Protein AF-A0AAW9BDY7-F1 (afdb_monomer_lite)

pLDDT: mean 88.54, std 12.8, range [44.19, 98.31]

Secondary structure (DSSP, 8-state):
-TTHHHHHHHHTTSTTEEEEEEEEEEEEEEEETTEEEEEEEEEE-HHHHHHH-SGGGGB-HHHHHT--TTS-EEEEEHHHHHHHT--TT-EEEEEE----SSSS-PPPEEEEEEEEEEE--SSGGGGTEEEEEHHHHHHHTT-TT--SEEEEEES-SSSHHHHHHHHHHHSSS-------

Radius of gyration: 16.83 Å; chains: 1; bounding box: 42×38×45 Å

Structure (mmCIF, N/CA/C/O backbone):
data_AF-A0AAW9BDY7-F1
#
_entry.id   AF-A0AAW9BDY7-F1
#
loop_
_atom_site.group_PDB
_atom_site.id
_atom_site.type_symbol
_atom_site.label_atom_id
_atom_site.label_alt_id
_atom_site.label_comp_id
_atom_site.label_asym_id
_atom_site.label_entity_id
_atom_site.label_seq_id
_atom_site.pdbx_PDB_ins_code
_atom_site.Cartn_x
_atom_site.Cartn_y
_atom_site.Cartn_z
_atom_site.occupancy
_atom_site.B_iso_or_equiv
_atom_site.auth_seq_id
_atom_site.auth_comp_id
_atom_site.auth_asym_id
_atom_site.auth_atom_id
_atom_site.pdbx_PDB_model_num
ATOM 1 N N . LEU A 1 1 ? -6.029 4.811 -14.530 1.00 81.88 1 LEU A N 1
ATOM 2 C CA . LEU A 1 1 ? -5.593 4.027 -15.706 1.00 81.88 1 LEU A CA 1
ATOM 3 C C . LEU A 1 1 ? -6.510 2.818 -15.859 1.00 81.88 1 LEU A C 1
ATOM 5 O O . LEU A 1 1 ? -6.362 1.886 -15.087 1.00 81.88 1 LEU A O 1
ATOM 9 N N . GLN A 1 2 ? -7.484 2.855 -16.778 1.00 84.62 2 GLN A N 1
ATOM 10 C CA . GLN A 1 2 ? -8.464 1.764 -16.950 1.00 84.62 2 GLN A CA 1
ATOM 11 C C . GLN A 1 2 ? -7.860 0.524 -17.636 1.00 84.62 2 GLN A C 1
ATOM 13 O O . GLN A 1 2 ? -8.045 -0.584 -17.165 1.00 84.62 2 GLN A O 1
ATOM 18 N N . ASN A 1 3 ? -7.067 0.698 -18.702 1.00 86.44 3 ASN A N 1
ATOM 19 C CA . ASN A 1 3 ? -6.424 -0.412 -19.423 1.00 86.44 3 ASN A CA 1
ATOM 20 C C . ASN A 1 3 ? -4.941 -0.555 -19.038 1.00 86.44 3 ASN A C 1
ATOM 22 O O . ASN A 1 3 ? -4.043 -0.432 -19.874 1.00 86.44 3 ASN A O 1
ATOM 26 N N . TYR A 1 4 ? -4.682 -0.729 -17.742 1.00 89.62 4 TYR A N 1
ATOM 27 C CA . TYR A 1 4 ? -3.319 -0.731 -17.210 1.00 89.62 4 TYR A CA 1
ATOM 28 C C . TYR A 1 4 ? -2.495 -1.927 -17.692 1.00 89.62 4 TYR A C 1
ATOM 30 O O . TYR A 1 4 ? -1.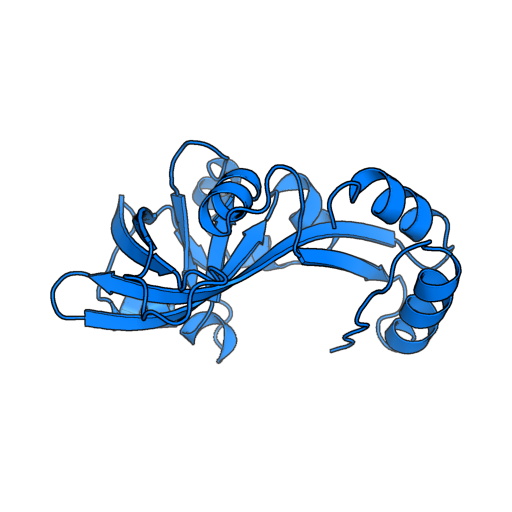290 -1.782 -17.843 1.00 89.62 4 TYR A O 1
ATOM 38 N N . THR A 1 5 ? -3.118 -3.068 -18.002 1.00 90.31 5 THR A N 1
ATOM 39 C CA . THR A 1 5 ? -2.424 -4.254 -18.528 1.00 90.31 5 THR A CA 1
ATOM 40 C C . THR A 1 5 ? -1.730 -3.953 -19.852 1.00 90.31 5 THR A C 1
ATOM 42 O O . THR A 1 5 ? -0.571 -4.314 -20.036 1.00 90.31 5 THR A O 1
ATOM 45 N N . LYS A 1 6 ? -2.395 -3.225 -20.763 1.00 90.25 6 LYS A N 1
ATOM 46 C CA . LYS A 1 6 ? -1.771 -2.792 -22.020 1.00 90.25 6 LYS A CA 1
ATOM 47 C C . LYS A 1 6 ? -0.576 -1.876 -21.754 1.00 90.25 6 LYS A C 1
ATOM 49 O O . LYS A 1 6 ? 0.491 -2.105 -22.308 1.00 90.25 6 LYS A O 1
ATOM 54 N N . THR A 1 7 ? -0.749 -0.869 -20.899 1.00 88.94 7 THR A N 1
ATOM 55 C CA . THR A 1 7 ? 0.318 0.078 -20.539 1.00 88.94 7 THR A CA 1
ATOM 56 C C . THR A 1 7 ? 1.504 -0.625 -19.876 1.00 88.94 7 THR A C 1
ATOM 58 O O . THR A 1 7 ? 2.649 -0.332 -20.196 1.00 88.94 7 THR A O 1
ATOM 61 N N . MET A 1 8 ? 1.235 -1.584 -18.993 1.00 91.12 8 MET A N 1
ATOM 62 C CA . MET A 1 8 ? 2.245 -2.391 -18.317 1.00 91.12 8 MET A CA 1
ATOM 63 C C . MET A 1 8 ? 3.043 -3.228 -19.320 1.00 91.12 8 MET A C 1
ATOM 65 O O . MET A 1 8 ? 4.268 -3.198 -19.297 1.00 91.12 8 MET A O 1
ATOM 69 N N . ASN A 1 9 ? 2.362 -3.892 -20.257 1.00 91.69 9 ASN A N 1
ATOM 70 C CA . ASN A 1 9 ? 3.019 -4.665 -21.311 1.00 91.69 9 ASN A CA 1
ATOM 71 C C . ASN A 1 9 ? 3.867 -3.789 -22.240 1.00 91.69 9 ASN A C 1
ATOM 73 O O . ASN A 1 9 ? 4.920 -4.230 -22.672 1.00 91.69 9 ASN A O 1
ATOM 77 N N . GLN A 1 10 ? 3.440 -2.556 -22.532 1.00 89.88 10 GLN A N 1
ATOM 78 C CA . GLN A 1 10 ? 4.249 -1.597 -23.293 1.00 89.88 10 GLN A CA 1
ATOM 79 C C . GLN A 1 10 ? 5.492 -1.157 -22.512 1.00 89.88 10 GLN A C 1
ATOM 81 O O . GLN A 1 10 ? 6.572 -1.085 -23.084 1.00 89.88 10 GLN A O 1
ATOM 86 N N . ALA A 1 11 ? 5.361 -0.899 -21.208 1.00 88.69 11 ALA A N 1
ATOM 87 C CA . ALA A 1 11 ? 6.498 -0.540 -20.365 1.00 88.69 11 ALA A CA 1
ATOM 88 C C . ALA A 1 11 ? 7.546 -1.663 -20.297 1.00 88.69 11 ALA A C 1
ATOM 90 O O . ALA A 1 11 ? 8.737 -1.386 -20.362 1.00 88.69 11 ALA A O 1
ATOM 91 N N . LEU A 1 12 ? 7.104 -2.923 -20.250 1.00 92.19 12 LEU A N 1
ATOM 92 C CA . LEU A 1 12 ? 7.971 -4.107 -20.262 1.00 92.19 12 LEU A CA 1
ATOM 93 C C . LEU A 1 12 ? 8.704 -4.340 -21.599 1.00 92.19 12 LEU A C 1
ATOM 95 O O . LEU A 1 12 ? 9.554 -5.219 -21.667 1.00 92.19 12 LEU A O 1
ATOM 99 N N . GLN A 1 13 ? 8.388 -3.596 -22.668 1.00 91.94 13 GLN A N 1
ATOM 100 C CA . GLN A 1 13 ? 9.146 -3.664 -23.928 1.00 91.94 13 GLN A CA 1
ATOM 101 C C . GLN A 1 13 ? 10.448 -2.860 -23.881 1.00 91.94 13 GLN A C 1
ATOM 103 O O . GLN A 1 13 ? 11.282 -3.002 -24.772 1.00 91.94 13 GLN A O 1
ATOM 108 N N . HIS A 1 14 ? 10.608 -1.999 -22.879 1.00 91.38 14 HIS A N 1
ATOM 109 C CA . HIS A 1 14 ? 11.820 -1.224 -22.687 1.00 91.38 14 HIS A CA 1
ATOM 110 C C . HIS A 1 14 ? 12.920 -2.108 -22.089 1.00 91.38 14 HIS A C 1
ATOM 112 O O . HIS A 1 14 ? 12.695 -2.750 -21.067 1.00 91.38 14 HIS A O 1
ATOM 118 N N . GLU A 1 15 ? 14.113 -2.116 -22.689 1.00 92.56 15 GLU A N 1
ATOM 119 C CA . GLU A 1 15 ? 15.188 -3.061 -22.335 1.00 92.56 15 GLU A CA 1
ATOM 120 C C . GLU A 1 15 ? 15.631 -2.967 -20.867 1.00 92.56 15 GLU A C 1
ATOM 122 O O . GLU A 1 15 ? 15.871 -3.983 -20.222 1.00 92.56 15 GLU A O 1
ATOM 127 N N . HIS A 1 16 ? 15.634 -1.752 -20.320 1.00 92.06 16 HIS A N 1
ATOM 128 C CA . HIS A 1 16 ? 15.998 -1.477 -18.929 1.00 92.06 16 HIS A CA 1
ATOM 129 C C . HIS A 1 16 ? 14.863 -1.678 -17.907 1.00 92.06 16 HIS A C 1
ATOM 131 O O . HIS A 1 16 ? 15.038 -1.395 -16.722 1.00 92.06 16 HIS A O 1
ATOM 137 N N . VAL A 1 17 ? 13.673 -2.133 -18.322 1.00 92.44 17 VAL A N 1
ATOM 138 C CA . VAL A 1 17 ? 12.558 -2.423 -17.404 1.00 92.44 17 VAL A CA 1
ATOM 139 C C . VAL A 1 17 ? 12.519 -3.919 -17.102 1.00 92.44 17 VAL A C 1
ATOM 141 O O . VAL A 1 17 ? 12.139 -4.736 -17.933 1.00 92.44 17 VAL A O 1
ATOM 144 N N . VAL A 1 18 ? 12.856 -4.272 -15.864 1.00 93.69 18 VAL A N 1
ATOM 145 C CA . VAL A 1 18 ? 12.936 -5.659 -15.381 1.00 93.69 18 VAL A CA 1
ATOM 146 C C . VAL A 1 18 ? 11.568 -6.192 -14.958 1.00 93.69 18 VAL A C 1
ATOM 148 O O . VAL A 1 18 ? 11.267 -7.370 -15.146 1.00 93.69 18 VAL A O 1
ATOM 151 N N . ALA A 1 19 ? 10.735 -5.344 -14.352 1.00 93.75 19 ALA A N 1
ATOM 152 C CA . ALA A 1 19 ? 9.399 -5.725 -13.907 1.00 93.75 19 ALA A CA 1
ATOM 153 C C . ALA A 1 19 ? 8.461 -4.520 -13.821 1.00 93.75 19 ALA A C 1
ATOM 155 O O . ALA A 1 19 ? 8.895 -3.371 -13.705 1.00 93.75 19 ALA A O 1
ATOM 156 N N . ALA A 1 20 ? 7.159 -4.795 -13.822 1.00 94.56 20 ALA A N 1
ATOM 157 C CA . ALA A 1 20 ? 6.122 -3.790 -13.670 1.00 94.56 20 ALA A CA 1
ATOM 158 C C . ALA A 1 20 ? 4.964 -4.323 -12.816 1.00 94.56 20 ALA A C 1
ATOM 160 O O . ALA A 1 20 ? 4.607 -5.496 -12.917 1.00 94.56 20 ALA A O 1
ATOM 161 N N . ALA A 1 21 ? 4.370 -3.459 -11.992 1.00 95.25 21 ALA A N 1
ATOM 162 C CA . ALA A 1 21 ? 3.264 -3.820 -11.109 1.00 95.25 21 ALA A CA 1
ATOM 163 C C . ALA A 1 21 ? 2.201 -2.716 -11.043 1.00 95.25 21 ALA A C 1
ATOM 165 O O . ALA A 1 21 ? 2.540 -1.546 -10.839 1.00 95.25 21 ALA A O 1
ATOM 166 N N . PRO A 1 22 ? 0.909 -3.046 -11.176 1.00 96.12 22 PRO A N 1
ATOM 167 C CA . PRO A 1 22 ? -0.159 -2.077 -10.990 1.00 96.12 22 PRO A CA 1
ATOM 168 C C . PRO A 1 22 ? -0.351 -1.731 -9.510 1.00 96.12 22 PRO A C 1
ATOM 170 O O . PRO A 1 22 ? -0.272 -2.601 -8.645 1.00 96.12 22 PRO A O 1
ATOM 173 N N . TYR A 1 23 ? -0.688 -0.474 -9.217 1.00 96.31 23 TYR A N 1
ATOM 174 C CA . TYR A 1 23 ? -1.078 -0.078 -7.866 1.00 96.31 23 TYR A CA 1
ATOM 175 C C . TYR A 1 23 ? -2.197 0.965 -7.847 1.00 96.31 23 TYR A C 1
ATOM 177 O O . TYR A 1 23 ? -2.327 1.832 -8.723 1.00 96.31 23 TYR A O 1
ATOM 185 N N . VAL A 1 24 ? -2.984 0.924 -6.775 1.00 96.56 24 VAL A N 1
ATOM 186 C CA . VAL A 1 24 ? -3.920 1.990 -6.399 1.00 96.56 24 VAL A CA 1
ATOM 187 C C . VAL A 1 24 ? -3.345 2.740 -5.205 1.00 96.56 24 VAL A C 1
ATOM 189 O O . VAL A 1 24 ? -2.947 2.121 -4.235 1.00 96.56 24 VAL A O 1
ATOM 192 N N . ARG A 1 25 ? -3.298 4.069 -5.242 1.00 94.94 25 ARG A N 1
ATOM 193 C CA . ARG A 1 25 ? -2.804 4.908 -4.149 1.00 94.94 25 ARG A CA 1
ATOM 194 C C . ARG A 1 25 ? -3.799 6.013 -3.851 1.00 94.94 25 ARG A C 1
ATOM 196 O O . ARG A 1 25 ? -4.184 6.759 -4.750 1.00 94.94 25 ARG A O 1
ATOM 203 N N . PHE A 1 26 ? -4.167 6.152 -2.587 1.00 94.25 26 PHE A N 1
ATOM 204 C CA . PHE A 1 26 ? -4.980 7.263 -2.100 1.00 94.25 26 PHE A CA 1
ATOM 205 C C . PHE A 1 26 ? -4.675 7.543 -0.631 1.00 94.25 26 PHE A C 1
ATOM 207 O O . PHE A 1 26 ? -4.167 6.687 0.089 1.00 94.25 26 PHE A O 1
ATOM 214 N N . THR A 1 27 ? -4.994 8.748 -0.174 1.00 94.50 27 THR A N 1
ATOM 215 C CA . THR A 1 27 ? -4.879 9.120 1.238 1.00 94.50 27 THR A CA 1
ATOM 216 C C . THR A 1 27 ? -6.201 8.893 1.963 1.00 94.50 27 THR A C 1
ATOM 218 O O . THR A 1 27 ? -7.284 8.995 1.380 1.00 94.50 27 THR A O 1
ATOM 221 N N . GLY A 1 28 ? -6.121 8.570 3.249 1.00 94.50 28 GLY A N 1
ATOM 222 C CA . GLY A 1 28 ? -7.283 8.359 4.102 1.00 94.50 28 GLY A CA 1
ATOM 223 C C . GLY A 1 28 ? -6.936 8.456 5.580 1.00 94.50 28 GLY A C 1
ATOM 224 O O . GLY A 1 28 ? -5.820 8.807 5.962 1.00 94.50 28 GLY A O 1
ATOM 225 N N . LEU A 1 29 ? -7.916 8.145 6.422 1.00 96.25 29 LEU A N 1
ATOM 226 C CA . LEU A 1 29 ? -7.733 8.035 7.867 1.00 96.25 29 LEU A CA 1
ATOM 227 C C . LEU A 1 29 ? -8.021 6.595 8.291 1.00 96.25 29 LEU A C 1
ATOM 229 O O . LEU A 1 29 ? -9.020 6.025 7.865 1.00 96.25 29 LEU A O 1
ATOM 233 N N . ALA A 1 30 ? -7.180 6.009 9.133 1.00 97.50 30 ALA A N 1
ATOM 234 C CA . ALA A 1 30 ? -7.474 4.761 9.824 1.00 97.50 30 ALA A CA 1
ATOM 235 C C . ALA A 1 30 ? -7.940 5.057 11.250 1.00 97.50 30 ALA A C 1
ATOM 237 O O . ALA A 1 30 ? -7.356 5.885 11.947 1.00 97.50 30 ALA A O 1
ATOM 238 N N . GLU A 1 31 ? -8.992 4.368 11.676 1.00 96.50 31 GLU A N 1
ATOM 239 C CA . GLU A 1 31 ? -9.686 4.608 12.936 1.00 96.50 31 GLU A CA 1
ATOM 240 C C . GLU A 1 31 ? -9.878 3.301 13.719 1.00 96.50 31 GLU A C 1
ATOM 242 O O . GLU A 1 31 ? -10.291 2.273 13.168 1.00 96.50 31 GLU A O 1
ATOM 247 N N . LYS A 1 32 ? -9.634 3.360 15.033 1.00 96.81 32 LYS A N 1
ATOM 248 C CA . LYS A 1 32 ? -9.989 2.321 16.010 1.00 96.81 32 LYS A CA 1
ATOM 249 C C . LYS A 1 32 ? -10.477 2.988 17.296 1.00 96.81 32 LYS A C 1
ATOM 251 O O . LYS A 1 32 ? -9.685 3.526 18.069 1.00 96.81 32 LYS A O 1
ATOM 256 N N . GLY A 1 33 ? -11.784 2.930 17.554 1.00 93.19 33 GLY A N 1
ATOM 257 C CA . GLY A 1 33 ? -12.375 3.604 18.714 1.00 93.19 33 GLY A CA 1
ATOM 258 C C . GLY A 1 33 ? -12.163 5.117 18.625 1.00 93.19 33 GLY A C 1
ATOM 259 O O . GLY A 1 33 ? -12.563 5.728 17.646 1.00 93.19 33 GLY A O 1
ATOM 260 N N . SER A 1 34 ? -11.510 5.717 19.622 1.00 92.06 34 SER A N 1
ATOM 261 C CA . SER A 1 34 ? -11.178 7.152 19.630 1.00 92.06 34 SER A CA 1
ATOM 262 C C . SER A 1 34 ? -9.847 7.501 18.954 1.00 92.06 34 SER A C 1
ATOM 264 O O . SER A 1 34 ? -9.495 8.677 18.870 1.00 92.06 34 SER A O 1
ATOM 266 N N . LYS A 1 35 ? -9.076 6.504 18.500 1.00 95.25 35 LYS A N 1
ATOM 267 C CA . LYS A 1 35 ? -7.778 6.712 17.848 1.00 95.25 35 LYS A CA 1
ATOM 268 C C . LYS A 1 35 ? -7.955 6.851 16.348 1.00 95.25 35 LYS A C 1
ATOM 270 O O . LYS A 1 35 ? -8.637 6.033 15.731 1.00 95.25 35 LYS A O 1
ATOM 275 N N . LEU A 1 36 ? -7.289 7.850 15.780 1.00 94.94 36 LEU A N 1
ATOM 276 C CA . LEU A 1 36 ? -7.346 8.176 14.365 1.00 94.94 36 LEU A CA 1
ATOM 277 C C . LEU A 1 36 ? -5.947 8.537 13.860 1.00 94.94 36 LEU A C 1
ATOM 279 O O . LEU A 1 36 ? -5.239 9.304 14.507 1.00 94.94 36 LEU A O 1
ATOM 283 N N . LYS A 1 37 ? -5.564 7.995 12.703 1.00 95.88 37 LYS A N 1
ATOM 284 C CA . LYS A 1 37 ? -4.266 8.235 12.068 1.00 95.88 37 LYS A CA 1
ATOM 285 C C . LYS A 1 37 ? -4.439 8.494 10.577 1.00 95.88 37 LYS A C 1
ATOM 287 O O . LYS A 1 37 ? -5.099 7.717 9.895 1.00 95.88 37 LYS A O 1
ATOM 292 N N . ALA A 1 38 ? -3.832 9.562 10.067 1.00 95.75 38 ALA A N 1
ATOM 293 C CA . ALA A 1 38 ? -3.722 9.775 8.628 1.00 95.75 38 ALA A CA 1
ATOM 294 C C . ALA A 1 38 ? -2.741 8.775 8.013 1.00 95.75 38 ALA A C 1
ATOM 296 O O . ALA A 1 38 ? -1.647 8.575 8.544 1.00 95.75 38 ALA A O 1
ATOM 297 N N . ILE A 1 39 ? -3.151 8.162 6.906 1.00 96.38 39 ILE A N 1
ATOM 298 C CA . ILE A 1 39 ? -2.390 7.131 6.207 1.00 96.38 39 ILE A CA 1
ATOM 299 C C . ILE A 1 39 ? -2.479 7.304 4.689 1.00 96.38 39 ILE A C 1
ATOM 301 O O . ILE A 1 39 ? -3.481 7.773 4.143 1.00 96.38 39 ILE A O 1
ATOM 305 N N . GLU A 1 40 ? -1.429 6.878 4.003 1.00 95.62 40 GLU A N 1
ATOM 306 C CA . GLU A 1 40 ? -1.450 6.532 2.592 1.00 95.62 40 GLU A CA 1
ATOM 307 C C . GLU A 1 40 ? -1.821 5.053 2.463 1.00 95.62 40 GLU A C 1
ATOM 309 O O . GLU A 1 40 ? -1.181 4.175 3.043 1.00 95.62 40 GLU A O 1
ATOM 314 N N . VAL A 1 41 ? -2.877 4.776 1.705 1.00 96.81 41 VAL A N 1
ATOM 315 C CA . VAL A 1 41 ? -3.287 3.419 1.359 1.00 96.81 41 VAL A CA 1
ATOM 316 C C . VAL A 1 41 ? -2.731 3.087 -0.016 1.00 96.81 41 VAL A C 1
ATOM 318 O O . VAL A 1 41 ? -2.989 3.809 -0.984 1.00 96.81 41 VAL A O 1
ATOM 321 N N . ARG A 1 42 ? -2.012 1.969 -0.106 1.00 96.50 42 ARG A N 1
ATOM 322 C CA . ARG A 1 42 ? -1.525 1.392 -1.357 1.00 96.50 42 ARG A CA 1
ATOM 323 C C . ARG A 1 42 ? -2.184 0.029 -1.588 1.00 96.50 42 ARG A C 1
ATOM 325 O O . ARG A 1 42 ? -1.967 -0.923 -0.848 1.00 96.50 42 ARG A O 1
ATOM 332 N N . GLY A 1 43 ? -3.022 -0.041 -2.611 1.00 97.19 43 GLY A N 1
ATOM 333 C CA . GLY A 1 43 ? -3.591 -1.262 -3.160 1.00 97.19 43 GLY A CA 1
ATOM 334 C C . GLY A 1 43 ? -2.578 -1.985 -4.030 1.00 97.19 43 GLY A C 1
ATOM 335 O O . GLY A 1 43 ? -2.122 -1.391 -5.009 1.00 97.19 43 GLY A O 1
ATOM 336 N N . VAL A 1 44 ? -2.258 -3.231 -3.689 1.00 96.94 44 VAL A N 1
ATOM 337 C CA . VAL A 1 44 ? -1.236 -4.035 -4.376 1.00 96.94 44 VAL A CA 1
ATOM 338 C C . VAL A 1 44 ? -1.743 -5.434 -4.695 1.00 96.94 44 VAL A C 1
ATOM 340 O O . VAL A 1 44 ? -2.579 -5.989 -3.979 1.00 96.94 44 VAL A O 1
ATOM 343 N N . ASP A 1 45 ? -1.239 -5.998 -5.786 1.00 95.31 45 ASP A N 1
ATOM 344 C CA . ASP A 1 45 ? -1.332 -7.429 -6.049 1.00 95.31 45 ASP A CA 1
ATOM 345 C C . ASP A 1 45 ? -0.034 -8.081 -5.543 1.00 95.31 45 ASP A C 1
ATOM 347 O O . ASP A 1 45 ? 1.038 -7.665 -5.992 1.00 95.31 45 ASP A O 1
ATOM 351 N N . PRO A 1 46 ? -0.089 -9.052 -4.611 1.00 94.06 46 PRO A N 1
ATOM 352 C CA . PRO A 1 46 ? 1.113 -9.631 -4.017 1.00 94.06 46 PRO A CA 1
ATOM 353 C C . PRO A 1 46 ? 2.095 -10.212 -5.035 1.00 94.06 46 PRO A C 1
ATOM 355 O O . PRO A 1 46 ? 3.303 -10.071 -4.856 1.00 94.06 46 PRO A O 1
ATOM 358 N N . ALA A 1 47 ? 1.588 -10.844 -6.098 1.00 92.44 47 ALA A N 1
ATOM 359 C CA . ALA A 1 47 ? 2.418 -11.515 -7.089 1.00 92.44 47 ALA A CA 1
ATOM 360 C C . ALA A 1 47 ? 3.176 -10.502 -7.955 1.00 92.44 47 ALA A C 1
ATOM 362 O O . ALA A 1 47 ? 4.361 -10.679 -8.230 1.00 92.44 47 ALA A O 1
ATOM 363 N N . TYR A 1 48 ? 2.515 -9.408 -8.345 1.00 94.06 48 TYR A N 1
ATOM 364 C CA . TYR A 1 48 ? 3.176 -8.334 -9.087 1.00 94.06 48 TYR A CA 1
ATOM 365 C C . TYR A 1 48 ? 4.084 -7.479 -8.194 1.00 94.06 48 TYR A C 1
ATOM 367 O O . TYR A 1 48 ? 5.176 -7.100 -8.615 1.00 94.06 48 TYR A O 1
ATOM 375 N N . GLU A 1 49 ? 3.666 -7.167 -6.964 1.00 94.00 49 GLU A N 1
ATOM 376 C CA . GLU A 1 49 ? 4.423 -6.275 -6.076 1.00 94.00 49 GLU A CA 1
ATOM 377 C C . GLU A 1 49 ? 5.773 -6.887 -5.670 1.00 94.00 49 GLU A C 1
ATOM 379 O O . GLU A 1 49 ? 6.771 -6.171 -5.658 1.00 94.00 49 GLU A O 1
ATOM 384 N N . GLN A 1 50 ? 5.847 -8.208 -5.459 1.00 93.31 50 GLN A N 1
ATOM 385 C CA . GLN A 1 50 ? 7.114 -8.915 -5.206 1.00 93.31 50 GLN A CA 1
ATOM 386 C C . GLN A 1 50 ? 8.138 -8.759 -6.339 1.00 93.31 50 GLN A C 1
ATOM 388 O O . GLN A 1 50 ? 9.345 -8.780 -6.099 1.00 93.31 50 GLN A O 1
ATOM 393 N N . ALA A 1 51 ? 7.683 -8.589 -7.582 1.00 92.81 51 ALA A N 1
ATOM 394 C CA . ALA A 1 51 ? 8.585 -8.411 -8.714 1.00 92.81 51 ALA A CA 1
ATOM 395 C C . ALA A 1 51 ? 9.234 -7.017 -8.726 1.00 92.81 51 ALA A C 1
ATOM 397 O O . ALA A 1 51 ? 10.343 -6.860 -9.243 1.00 92.81 51 ALA A O 1
ATOM 398 N N . VAL A 1 52 ? 8.569 -6.008 -8.146 1.00 91.31 52 VAL A N 1
ATOM 399 C CA . VAL A 1 52 ? 9.017 -4.606 -8.183 1.00 91.31 52 VAL A CA 1
ATOM 400 C C . VAL A 1 52 ? 9.523 -4.063 -6.848 1.00 91.31 52 VAL A C 1
ATOM 402 O O . VAL A 1 52 ? 10.168 -3.016 -6.836 1.00 91.31 52 VAL A O 1
ATOM 405 N N . SER A 1 53 ? 9.252 -4.741 -5.732 1.00 88.56 53 SER A N 1
ATOM 406 C CA . SER A 1 53 ? 9.564 -4.257 -4.388 1.00 88.56 53 SER A CA 1
ATOM 407 C C . SER A 1 53 ? 9.969 -5.381 -3.440 1.00 88.56 53 SER A C 1
ATOM 409 O O . SER A 1 53 ? 9.375 -6.453 -3.438 1.00 88.56 53 SER A O 1
ATOM 411 N N . SER A 1 54 ? 10.915 -5.080 -2.549 1.00 88.94 54 SER A N 1
ATOM 412 C CA . SER A 1 54 ? 11.290 -5.937 -1.416 1.00 88.94 54 SER A CA 1
ATOM 413 C C . SER A 1 54 ? 10.394 -5.742 -0.185 1.00 88.94 54 SER A C 1
ATOM 415 O O . SER A 1 54 ? 10.733 -6.209 0.896 1.00 88.94 54 SER A O 1
ATOM 417 N N . MET A 1 55 ? 9.259 -5.033 -0.284 1.00 87.31 55 MET A N 1
ATOM 418 C CA . MET A 1 55 ? 8.417 -4.766 0.895 1.00 87.31 55 MET A CA 1
ATOM 419 C C . MET A 1 55 ? 7.896 -6.042 1.569 1.00 87.31 55 MET A C 1
ATOM 421 O O . MET A 1 55 ? 7.711 -6.050 2.784 1.00 87.31 55 MET A O 1
ATOM 425 N N . SER A 1 56 ? 7.678 -7.110 0.794 1.00 91.19 56 SER A N 1
ATOM 426 C CA . SER A 1 56 ? 7.222 -8.406 1.304 1.00 91.19 56 SER A CA 1
ATOM 427 C C . SER A 1 56 ? 8.196 -9.015 2.305 1.00 91.19 56 SER A C 1
ATOM 429 O O . SER A 1 56 ? 7.762 -9.721 3.208 1.00 91.19 56 SER A O 1
ATOM 431 N N . ASP A 1 57 ? 9.487 -8.696 2.193 1.00 93.00 57 ASP A N 1
ATOM 432 C CA . ASP A 1 57 ? 10.545 -9.234 3.056 1.00 93.00 57 ASP A CA 1
ATOM 433 C C . ASP A 1 57 ? 10.458 -8.665 4.485 1.00 93.00 57 ASP A C 1
ATOM 435 O O . ASP A 1 57 ? 11.034 -9.207 5.426 1.00 93.00 57 ASP A O 1
ATOM 439 N N . PHE A 1 58 ? 9.704 -7.575 4.656 1.00 93.88 58 PHE A N 1
ATOM 440 C CA . PHE A 1 58 ? 9.478 -6.878 5.923 1.00 93.88 58 PHE A CA 1
ATOM 441 C C . PHE A 1 58 ? 8.071 -7.113 6.492 1.00 93.88 58 PHE A C 1
ATOM 443 O O . PHE A 1 58 ? 7.633 -6.402 7.408 1.00 93.88 58 PHE A O 1
ATOM 450 N N . ILE A 1 59 ? 7.350 -8.079 5.924 1.00 95.56 59 ILE A N 1
ATOM 451 C CA . ILE A 1 59 ? 6.022 -8.527 6.334 1.00 95.56 59 ILE A CA 1
ATOM 452 C C . ILE A 1 59 ? 6.146 -9.991 6.755 1.00 95.56 59 ILE A C 1
ATOM 454 O O . ILE A 1 59 ? 6.960 -10.739 6.221 1.00 95.56 59 ILE A O 1
ATOM 458 N N . ASP A 1 60 ? 5.335 -10.409 7.724 1.00 96.25 60 ASP A N 1
ATOM 459 C CA . ASP A 1 60 ? 5.235 -11.823 8.072 1.00 96.25 60 ASP A CA 1
ATOM 460 C C . ASP A 1 60 ? 4.852 -12.676 6.832 1.00 96.25 60 ASP A C 1
ATOM 462 O O . 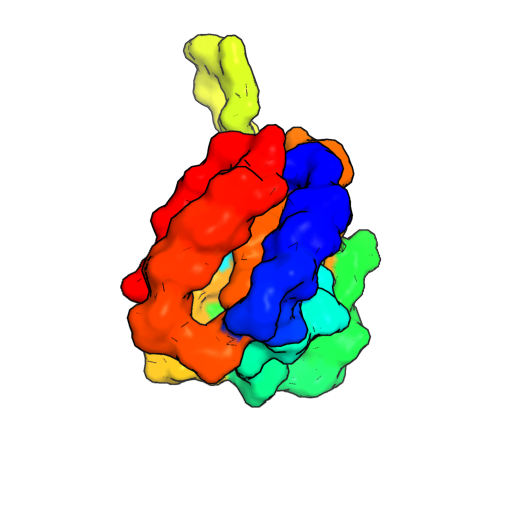ASP A 1 60 ? 3.869 -12.347 6.154 1.00 96.25 60 ASP A O 1
ATOM 466 N N . PRO A 1 61 ? 5.596 -13.754 6.510 1.00 95.12 61 PRO A N 1
ATOM 467 C CA . PRO A 1 61 ? 5.352 -14.543 5.305 1.00 95.12 61 PRO A CA 1
ATOM 468 C C . PRO A 1 61 ? 3.954 -15.159 5.236 1.00 95.12 61 PRO A C 1
ATOM 470 O O . PRO A 1 61 ? 3.363 -15.190 4.156 1.00 95.12 61 PRO A O 1
ATOM 473 N N . GLU A 1 62 ? 3.396 -15.615 6.362 1.00 95.19 62 GLU A N 1
ATOM 474 C CA . GLU A 1 62 ? 2.047 -16.186 6.387 1.00 95.19 62 GLU A CA 1
ATOM 475 C C . GLU A 1 62 ? 1.003 -15.099 6.137 1.00 95.19 62 GLU A C 1
ATOM 477 O O . GLU A 1 62 ? 0.045 -15.316 5.390 1.00 95.19 62 GLU A O 1
ATOM 482 N N . ALA A 1 63 ? 1.198 -13.908 6.710 1.00 95.81 63 ALA A N 1
ATOM 483 C CA . ALA A 1 63 ? 0.327 -12.767 6.452 1.00 95.81 63 ALA A CA 1
ATOM 484 C C . ALA A 1 63 ? 0.346 -12.361 4.972 1.00 95.81 63 ALA A C 1
ATOM 486 O O . ALA A 1 63 ? -0.715 -12.099 4.408 1.00 95.81 63 ALA A O 1
ATOM 487 N N . TRP A 1 64 ? 1.522 -12.335 4.336 1.00 96.12 64 TRP A N 1
ATOM 488 C CA . TRP A 1 64 ? 1.660 -11.983 2.920 1.00 96.12 64 TRP A CA 1
ATOM 489 C C . TRP A 1 64 ? 1.071 -13.049 1.987 1.00 96.12 64 TRP A C 1
ATOM 491 O O . TRP A 1 64 ? 0.347 -12.716 1.052 1.00 96.12 64 TRP A O 1
ATOM 501 N N . GLN A 1 65 ? 1.312 -14.334 2.263 1.00 94.19 65 GLN A N 1
ATOM 502 C CA . GLN A 1 65 ? 0.742 -15.440 1.481 1.00 94.19 65 GLN A CA 1
ATOM 503 C C . GLN A 1 65 ? -0.789 -15.492 1.564 1.00 94.19 65 GLN A C 1
ATOM 505 O O . GLN A 1 65 ? -1.449 -15.876 0.601 1.00 94.19 65 GLN A O 1
ATOM 510 N N . ASN A 1 66 ? -1.361 -15.073 2.695 1.00 94.19 66 ASN A N 1
ATOM 511 C CA . ASN A 1 66 ? -2.806 -15.016 2.903 1.00 94.19 66 ASN A CA 1
ATOM 512 C C . ASN A 1 66 ? -3.419 -13.639 2.598 1.00 94.19 66 ASN A C 1
ATOM 514 O O . ASN A 1 66 ? -4.549 -13.376 3.020 1.00 94.19 66 ASN A O 1
ATOM 518 N N . PHE A 1 67 ? -2.696 -12.768 1.886 1.00 95.88 67 PHE A N 1
ATOM 519 C CA . PHE A 1 67 ? -3.140 -11.425 1.530 1.00 95.88 67 PHE A CA 1
ATOM 520 C C . PHE A 1 67 ? -3.766 -11.397 0.132 1.00 95.88 67 PHE A C 1
ATOM 522 O O . PHE A 1 67 ? -3.071 -11.276 -0.871 1.00 95.88 67 PHE A O 1
ATOM 529 N N . TYR A 1 68 ? -5.090 -11.511 0.042 1.00 92.75 68 TYR A N 1
ATOM 530 C CA . TYR A 1 68 ? -5.794 -11.576 -1.244 1.00 92.75 68 TYR A CA 1
ATOM 531 C C . TYR A 1 68 ? -7.136 -10.841 -1.218 1.00 92.75 68 TYR A C 1
ATOM 533 O O . TYR A 1 68 ? -7.711 -10.541 -0.170 1.00 92.75 68 TYR A O 1
ATOM 541 N N . SER A 1 69 ? -7.623 -10.495 -2.410 1.00 91.75 69 SER A N 1
ATOM 542 C CA . SER A 1 69 ? -8.834 -9.690 -2.590 1.00 91.75 69 SER A CA 1
ATOM 543 C C . SER A 1 69 ? -10.099 -10.354 -2.044 1.00 91.75 69 SER A C 1
ATOM 545 O O . SER A 1 69 ? -10.205 -11.577 -1.958 1.00 91.75 69 SER A O 1
ATOM 547 N N . GLY A 1 70 ? -11.085 -9.529 -1.687 1.00 90.62 70 GLY A N 1
ATOM 548 C CA . GLY A 1 70 ? -12.395 -9.965 -1.201 1.00 90.62 70 GLY A CA 1
ATOM 549 C C . GLY A 1 70 ? -12.443 -10.321 0.287 1.00 90.62 70 GLY A C 1
ATOM 550 O O . GLY A 1 70 ? -13.530 -10.529 0.819 1.00 90.62 70 GLY A O 1
ATOM 551 N N . GLN A 1 71 ? -11.301 -10.344 0.979 1.00 92.75 71 GLN A N 1
ATOM 552 C CA . GLN A 1 71 ? -11.231 -10.609 2.422 1.00 92.75 71 GLN A CA 1
ATOM 553 C C . GLN A 1 71 ? -11.241 -9.335 3.278 1.00 92.75 71 GLN A C 1
ATOM 555 O O . GLN A 1 71 ? -11.206 -9.425 4.506 1.00 92.75 71 GLN A O 1
ATOM 560 N N . GLN A 1 72 ? -11.268 -8.148 2.654 1.00 94.19 72 GLN A N 1
ATOM 561 C CA . GLN A 1 72 ? -11.208 -6.854 3.340 1.00 94.19 72 GLN A CA 1
ATOM 562 C C . GLN A 1 72 ? -10.047 -6.803 4.342 1.00 94.19 72 GLN A C 1
ATOM 564 O O . GLN A 1 72 ? -10.212 -6.435 5.506 1.00 94.19 72 GLN A O 1
ATOM 569 N N . GLN A 1 73 ? -8.868 -7.230 3.902 1.00 97.00 73 GLN A N 1
ATOM 570 C CA . GLN A 1 73 ? -7.667 -7.288 4.726 1.00 97.00 73 GLN A CA 1
ATOM 571 C C . GLN A 1 73 ? -6.852 -6.002 4.608 1.00 97.00 73 GLN A C 1
ATOM 573 O O . GLN A 1 73 ? -6.887 -5.304 3.594 1.00 97.00 73 GLN A O 1
ATOM 578 N N . VAL A 1 74 ? -6.081 -5.709 5.651 1.00 98.25 74 VAL A N 1
ATOM 579 C CA . VAL A 1 74 ? -5.086 -4.640 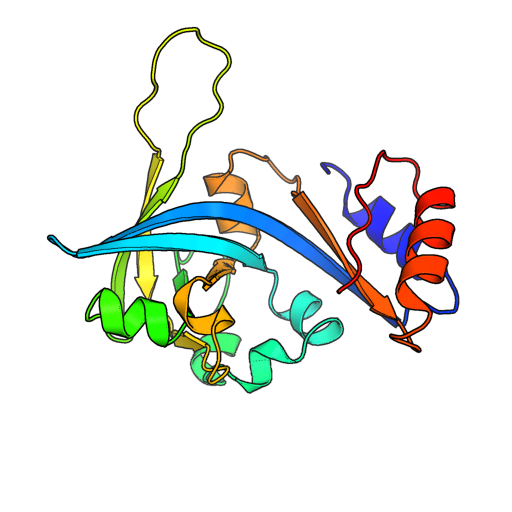5.649 1.00 98.25 74 VAL A CA 1
ATOM 580 C C . VAL A 1 74 ? -3.795 -5.118 6.302 1.00 98.25 74 VAL A C 1
ATOM 582 O O . VAL A 1 74 ? -3.820 -5.760 7.354 1.00 98.25 74 VAL A O 1
ATOM 585 N N . ILE A 1 75 ? -2.664 -4.773 5.700 1.00 98.19 75 ILE A N 1
ATOM 586 C CA . ILE A 1 75 ? -1.358 -4.827 6.355 1.00 98.19 75 ILE A CA 1
ATOM 587 C C . ILE A 1 75 ? -1.001 -3.394 6.730 1.00 98.19 75 ILE A C 1
ATOM 589 O O . ILE A 1 75 ? -0.956 -2.513 5.874 1.00 98.19 75 ILE A O 1
ATOM 593 N N . LEU A 1 76 ? -0.799 -3.134 8.017 1.00 97.94 76 LEU A N 1
ATOM 594 C CA . LEU A 1 76 ? -0.494 -1.789 8.506 1.00 97.94 76 LEU A CA 1
ATOM 595 C C . LEU A 1 76 ? 1.009 -1.625 8.698 1.00 97.94 76 LEU A C 1
ATOM 597 O O . LEU A 1 76 ? 1.681 -2.538 9.172 1.00 97.94 76 LEU A O 1
ATOM 601 N N . GLY A 1 77 ? 1.536 -0.440 8.408 1.00 97.12 77 GLY A N 1
ATOM 602 C CA . GLY A 1 77 ? 2.849 -0.067 8.912 1.00 97.12 77 GLY A CA 1
ATOM 603 C C . GLY A 1 77 ? 2.888 -0.177 10.442 1.00 97.12 77 GLY A C 1
ATOM 604 O O . GLY A 1 77 ? 1.909 0.140 11.131 1.00 97.12 77 GLY A O 1
ATOM 605 N N . ARG A 1 78 ? 4.004 -0.666 10.991 1.00 96.38 78 ARG A N 1
ATOM 606 C CA . ARG A 1 78 ? 4.152 -0.911 12.432 1.00 96.38 78 ARG A CA 1
ATOM 607 C C . ARG A 1 78 ? 3.884 0.344 13.267 1.00 96.38 78 ARG A C 1
ATOM 609 O O . ARG A 1 78 ? 3.203 0.255 14.289 1.00 96.38 78 ARG A O 1
ATOM 616 N N . GLY A 1 79 ? 4.354 1.509 12.820 1.00 95.00 79 GLY A N 1
ATOM 617 C CA . GLY A 1 79 ? 4.087 2.790 13.471 1.00 95.00 79 GLY A CA 1
ATOM 618 C C . GLY A 1 79 ? 2.595 3.138 13.519 1.00 95.00 79 GLY A C 1
ATOM 619 O O . GLY A 1 79 ? 2.091 3.532 14.573 1.00 95.00 79 GLY A O 1
ATOM 620 N N . VAL A 1 80 ? 1.859 2.910 12.422 1.00 96.75 80 VAL A N 1
ATOM 621 C CA . VAL A 1 80 ? 0.394 3.099 12.370 1.00 96.75 80 VAL A CA 1
ATOM 622 C C . VAL A 1 80 ? -0.310 2.175 13.364 1.00 96.75 80 VAL A C 1
ATOM 624 O O . VAL A 1 80 ? -1.168 2.617 14.132 1.00 96.75 80 VAL A O 1
ATOM 627 N N . ALA A 1 81 ? 0.062 0.894 13.380 1.00 97.44 81 ALA A N 1
ATOM 628 C CA . ALA A 1 81 ? -0.542 -0.097 14.266 1.00 97.44 81 ALA A CA 1
ATOM 629 C C . ALA A 1 81 ? -0.348 0.248 15.750 1.00 97.44 81 ALA A C 1
ATOM 631 O O . ALA A 1 81 ? -1.296 0.170 16.536 1.00 97.44 81 ALA A O 1
ATOM 632 N N . ASN A 1 82 ? 0.854 0.696 16.119 1.00 95.94 82 ASN A N 1
ATOM 633 C CA . ASN A 1 82 ? 1.178 1.128 17.478 1.00 95.94 82 ASN A CA 1
ATOM 634 C C . ASN A 1 82 ? 0.341 2.344 17.902 1.00 95.94 82 ASN A C 1
ATOM 636 O O . ASN A 1 82 ? -0.199 2.383 19.011 1.00 95.94 82 ASN A O 1
ATOM 640 N N . GLU A 1 83 ? 0.180 3.324 17.011 1.00 96.00 83 GLU A N 1
ATOM 641 C CA . GLU A 1 83 ? -0.604 4.527 17.291 1.00 96.00 83 GLU A CA 1
ATOM 642 C C . GLU A 1 83 ? -2.093 4.209 17.458 1.00 96.00 83 GLU A C 1
ATOM 644 O O . GLU A 1 83 ? -2.736 4.717 18.382 1.00 96.00 83 GLU A O 1
ATOM 649 N N . LEU A 1 84 ? -2.626 3.291 16.649 1.00 97.38 84 LEU A N 1
ATOM 650 C CA . LEU A 1 84 ? -4.003 2.806 16.756 1.00 97.38 84 LEU A CA 1
ATOM 651 C C . LEU A 1 84 ? -4.206 1.766 17.874 1.00 97.38 84 LEU A C 1
ATOM 653 O O . LEU A 1 84 ? -5.351 1.506 18.240 1.00 97.38 84 LEU A O 1
ATOM 657 N N . LYS A 1 85 ? -3.124 1.238 18.467 1.00 97.19 85 LYS A N 1
ATOM 658 C CA . LYS A 1 85 ? -3.123 0.142 19.457 1.00 97.19 85 LYS A CA 1
ATOM 659 C C . LYS A 1 85 ? -3.884 -1.096 18.963 1.00 97.19 85 LYS A C 1
ATOM 661 O O . LYS A 1 85 ? -4.768 -1.593 19.657 1.00 97.19 85 LYS A O 1
ATOM 666 N N . VAL A 1 86 ? -3.554 -1.566 17.763 1.00 97.88 86 VAL A N 1
ATOM 667 C CA . VAL A 1 86 ? -4.187 -2.744 17.145 1.00 97.88 86 VAL A CA 1
ATOM 668 C C . VAL A 1 86 ? -3.213 -3.901 16.979 1.00 97.88 86 VAL A C 1
ATOM 670 O O . VAL A 1 86 ? -2.010 -3.697 16.820 1.00 97.88 86 VAL A O 1
ATOM 673 N N . GLN A 1 87 ? -3.749 -5.118 17.003 1.00 97.88 87 GLN A N 1
ATOM 674 C CA . GLN A 1 87 ? -3.019 -6.370 16.810 1.00 97.88 87 GLN A CA 1
ATOM 675 C C . GLN A 1 87 ? -3.498 -7.104 15.548 1.00 97.88 87 GLN A C 1
ATOM 677 O O . GLN A 1 87 ? -4.511 -6.745 14.948 1.00 97.88 87 GLN A O 1
ATOM 682 N N . VAL A 1 88 ? -2.770 -8.137 15.115 1.00 97.88 88 VAL A N 1
ATOM 683 C CA . VAL A 1 88 ? -3.253 -9.014 14.036 1.00 97.88 88 VAL A CA 1
ATOM 684 C C . VAL A 1 88 ? -4.579 -9.645 14.463 1.00 97.88 88 VAL A C 1
ATOM 686 O O . VAL A 1 88 ? -4.736 -10.078 15.601 1.00 97.88 88 VAL A O 1
ATOM 689 N N . GLY A 1 89 ? -5.552 -9.662 13.554 1.00 97.31 89 GLY A N 1
ATOM 690 C CA . GLY A 1 89 ? -6.911 -10.129 13.816 1.00 97.31 89 GLY A CA 1
ATOM 691 C C . GLY A 1 89 ? -7.892 -9.035 14.245 1.00 97.31 89 GLY A C 1
ATOM 692 O O . GLY A 1 89 ? -9.101 -9.246 14.120 1.00 97.31 89 GLY A O 1
ATOM 693 N N . ASP A 1 90 ? -7.409 -7.864 14.674 1.00 98.19 90 ASP A N 1
ATOM 694 C CA . ASP A 1 90 ? -8.273 -6.717 14.948 1.00 98.19 90 ASP A CA 1
ATOM 695 C C . ASP A 1 90 ? -8.936 -6.183 13.681 1.00 98.19 90 ASP A C 1
ATOM 697 O O . ASP A 1 90 ? -8.454 -6.351 12.566 1.00 98.19 90 ASP A O 1
ATOM 701 N N . TYR A 1 91 ? -10.023 -5.440 13.872 1.00 98.06 91 TYR A N 1
ATOM 702 C CA . TYR A 1 91 ? -10.609 -4.618 12.818 1.00 98.06 91 TYR A CA 1
ATOM 703 C C . TYR A 1 91 ? -10.294 -3.143 13.019 1.00 98.06 91 TYR A C 1
ATOM 705 O O . TYR A 1 91 ? -10.409 -2.648 14.146 1.00 98.06 91 TYR A O 1
ATOM 713 N N . VAL A 1 92 ? -9.997 -2.453 11.919 1.00 98.06 92 VAL A N 1
ATOM 714 C CA . VAL A 1 92 ? -9.884 -0.991 11.819 1.00 98.06 92 VAL A CA 1
ATOM 715 C C . VAL A 1 92 ? -10.849 -0.466 10.760 1.00 98.06 92 VAL A C 1
ATOM 717 O O . VAL A 1 92 ? -11.246 -1.195 9.851 1.00 98.06 92 VAL A O 1
ATOM 720 N N . THR A 1 93 ? -11.241 0.799 10.876 1.00 98.00 93 THR A N 1
ATOM 721 C CA . THR A 1 93 ? -12.072 1.472 9.872 1.00 98.00 93 THR A CA 1
ATOM 722 C C . THR A 1 93 ? -11.209 2.418 9.053 1.00 98.00 93 THR A C 1
ATOM 724 O O . THR A 1 93 ? -10.591 3.321 9.605 1.00 98.00 93 THR A O 1
ATOM 727 N N . LEU A 1 94 ? -11.187 2.237 7.735 1.00 97.19 94 LEU A N 1
ATOM 728 C CA . LEU A 1 94 ? -10.609 3.181 6.787 1.00 97.19 94 LEU A CA 1
ATOM 729 C C . LEU A 1 94 ? -11.675 4.205 6.394 1.00 97.19 94 LEU A C 1
ATOM 731 O O . LEU A 1 94 ? -12.747 3.837 5.914 1.00 97.19 94 LEU A O 1
ATOM 735 N N . MET A 1 95 ? -11.383 5.485 6.587 1.00 95.44 95 MET A N 1
ATOM 736 C CA . MET A 1 95 ? -12.188 6.613 6.136 1.00 95.44 95 MET A CA 1
ATOM 737 C C . MET A 1 95 ? -11.538 7.204 4.892 1.00 95.44 95 MET A C 1
ATOM 739 O O . MET A 1 95 ? -10.435 7.751 4.942 1.00 95.44 95 MET A O 1
ATOM 743 N N . ILE A 1 96 ? -12.232 7.078 3.771 1.00 92.94 96 ILE A N 1
ATOM 744 C CA . ILE A 1 96 ? -11.697 7.370 2.448 1.00 92.94 96 ILE A CA 1
ATOM 745 C C . ILE A 1 96 ? -12.459 8.573 1.891 1.00 92.94 96 ILE A C 1
ATOM 747 O O . ILE A 1 96 ? -13.690 8.497 1.749 1.00 92.94 96 ILE A O 1
ATOM 751 N N . PRO A 1 97 ? -11.773 9.689 1.585 1.00 85.69 97 PRO A N 1
ATOM 752 C CA . PRO A 1 97 ? -12.397 10.848 0.962 1.00 85.69 97 PRO A CA 1
ATOM 753 C C . PRO A 1 97 ? -13.117 10.441 -0.325 1.00 85.69 97 PRO A C 1
ATOM 755 O O . PRO A 1 97 ? -12.667 9.558 -1.054 1.00 85.69 97 PRO A O 1
ATOM 758 N N . GLN A 1 98 ? -14.262 11.053 -0.604 1.00 79.12 98 GLN A N 1
ATOM 759 C CA . GLN A 1 98 ? -15.002 10.808 -1.839 1.00 79.12 98 GLN A CA 1
ATOM 760 C C . GLN A 1 98 ? -14.899 12.049 -2.718 1.00 79.12 98 GLN A C 1
ATOM 762 O O . GLN A 1 98 ? -15.328 13.133 -2.330 1.00 79.12 98 GLN A O 1
ATOM 767 N N . THR A 1 99 ? -14.328 11.890 -3.907 1.00 66.88 99 THR A N 1
ATOM 768 C CA . THR A 1 99 ? -14.315 12.920 -4.944 1.00 66.88 99 THR A CA 1
ATOM 769 C C . THR A 1 99 ? -15.574 12.756 -5.794 1.00 66.88 99 THR A C 1
ATOM 771 O O . THR A 1 99 ? -15.616 11.994 -6.754 1.00 66.88 99 THR A O 1
ATOM 774 N N . GLY A 1 100 ? -16.654 13.428 -5.396 1.00 57.22 100 GLY A N 1
ATOM 775 C CA . GLY A 1 100 ? -17.897 13.489 -6.165 1.00 57.22 100 GLY A CA 1
ATOM 776 C C . GLY A 1 100 ? -18.196 14.928 -6.570 1.00 57.22 100 GLY A C 1
ATOM 777 O O . GLY A 1 100 ? -18.205 15.807 -5.715 1.00 57.22 100 GLY A O 1
ATOM 778 N N . GLY A 1 101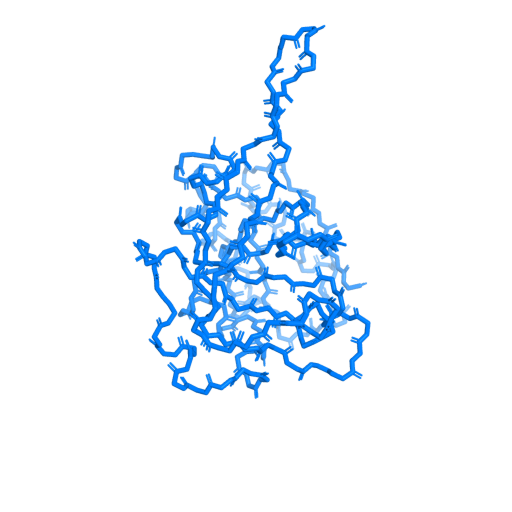 ? -18.438 15.162 -7.865 1.00 50.09 101 GLY A N 1
ATOM 779 C CA . GLY A 1 101 ? -18.585 16.476 -8.517 1.00 50.09 101 GLY A CA 1
ATOM 780 C C . GLY A 1 101 ? -19.815 17.311 -8.138 1.00 50.09 101 GLY A C 1
ATOM 781 O O . GLY A 1 101 ? -20.338 18.050 -8.964 1.00 50.09 101 GLY A O 1
ATOM 782 N N . THR A 1 102 ? -20.301 17.208 -6.906 1.00 55.50 102 THR A N 1
ATOM 783 C CA . THR A 1 102 ? -21.382 18.049 -6.389 1.00 55.50 102 THR A CA 1
ATOM 784 C C . THR A 1 102 ? -20.806 19.035 -5.386 1.00 55.50 102 THR A C 1
ATOM 786 O O . THR A 1 102 ? -20.067 18.618 -4.503 1.00 55.50 102 THR A O 1
ATOM 789 N N . ASN A 1 103 ? -21.207 20.306 -5.463 1.00 56.53 103 ASN A N 1
ATOM 790 C CA . ASN A 1 103 ? -20.845 21.426 -4.572 1.00 56.53 103 ASN A CA 1
ATOM 791 C C . ASN A 1 103 ? -21.208 21.236 -3.070 1.00 56.53 103 ASN A C 1
ATOM 793 O O . ASN A 1 103 ? -21.350 22.204 -2.328 1.00 56.53 103 ASN A O 1
ATOM 797 N N . LYS A 1 104 ? -21.420 19.998 -2.608 1.00 63.03 104 LYS A N 1
ATOM 798 C CA . LYS A 1 104 ? -21.755 19.621 -1.234 1.00 63.03 104 LYS A CA 1
ATOM 799 C C . LYS A 1 104 ? -20.664 18.724 -0.664 1.00 63.03 104 LYS A C 1
ATOM 801 O O . LYS A 1 104 ? -20.225 17.782 -1.319 1.00 63.03 104 LYS A O 1
ATOM 806 N N . VAL A 1 105 ? -20.294 18.989 0.586 1.00 64.69 105 VAL A N 1
ATOM 807 C CA . VAL A 1 105 ? -19.418 18.126 1.385 1.00 64.69 105 VAL A CA 1
ATOM 808 C C . VAL A 1 105 ? -20.064 16.741 1.492 1.00 64.69 105 VAL A C 1
ATOM 810 O O . VAL A 1 105 ? -21.156 16.606 2.041 1.00 64.69 105 VAL A O 1
ATOM 813 N N . GLN A 1 106 ? -19.414 15.720 0.933 1.00 75.75 106 GLN A N 1
ATOM 814 C CA . GLN A 1 106 ? -19.857 14.329 1.040 1.00 75.75 106 GLN A CA 1
ATOM 815 C C . GLN A 1 106 ? -19.197 13.662 2.246 1.00 75.75 106 GLN A C 1
ATOM 817 O O . GLN A 1 106 ? -18.022 13.895 2.532 1.00 75.75 106 GLN A O 1
ATOM 822 N N . ALA A 1 107 ? -19.948 12.807 2.942 1.00 83.69 107 ALA A N 1
ATOM 823 C CA . ALA A 1 107 ? -19.385 11.994 4.010 1.00 83.69 107 ALA A CA 1
ATOM 824 C C . ALA A 1 107 ? -18.322 11.028 3.445 1.00 83.69 107 ALA A C 1
ATOM 826 O O . ALA A 1 107 ? -18.508 10.483 2.350 1.00 83.69 107 ALA A O 1
ATOM 827 N N . PRO A 1 108 ? -17.217 10.787 4.171 1.00 88.19 108 PRO A N 1
ATOM 828 C CA . PRO A 1 108 ? -16.195 9.847 3.732 1.00 88.19 108 PRO A CA 1
ATOM 829 C C . PRO A 1 108 ? -16.754 8.422 3.674 1.00 88.19 108 PRO A C 1
ATOM 831 O O . PRO A 1 108 ? -17.578 8.022 4.502 1.00 88.19 108 PRO A O 1
ATOM 834 N N . LYS A 1 109 ? -16.265 7.623 2.722 1.00 91.88 109 LYS A N 1
ATOM 835 C CA . LYS A 1 109 ? -16.577 6.192 2.660 1.00 91.88 109 LYS A CA 1
ATOM 836 C C . LYS A 1 109 ? -15.860 5.498 3.811 1.00 91.88 109 LYS A C 1
ATOM 838 O O . LYS A 1 109 ? -14.643 5.603 3.926 1.00 91.88 109 LYS A O 1
ATOM 843 N N . ARG A 1 110 ? -16.614 4.796 4.655 1.00 95.06 110 ARG A N 1
ATOM 844 C CA . ARG A 1 110 ? -16.072 4.010 5.768 1.00 95.06 110 ARG A CA 1
ATOM 845 C C . ARG A 1 110 ? -16.010 2.546 5.361 1.00 95.06 110 ARG A C 1
ATOM 847 O O . ARG A 1 110 ? -17.023 1.979 4.963 1.00 95.06 110 ARG A O 1
ATOM 854 N N . VAL A 1 111 ? -14.832 1.945 5.459 1.00 96.12 111 VAL A N 1
ATOM 855 C CA . VAL A 1 111 ? -14.597 0.536 5.138 1.00 96.12 111 VAL A CA 1
ATOM 856 C C . VAL A 1 111 ? -13.961 -0.132 6.343 1.00 96.12 111 VAL A C 1
A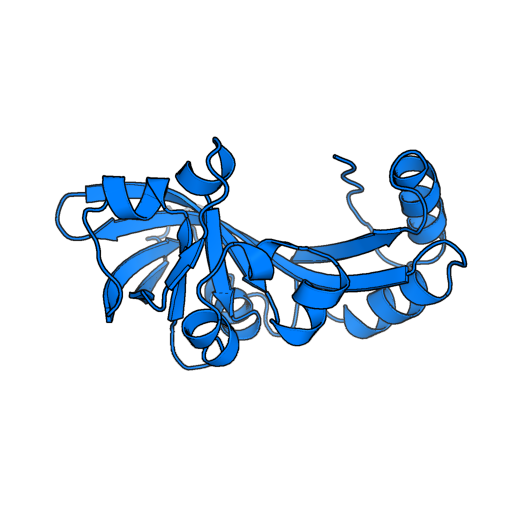TOM 858 O O . VAL A 1 111 ? -12.887 0.269 6.779 1.00 96.12 111 VAL A O 1
ATOM 861 N N . ARG A 1 112 ? -14.616 -1.155 6.885 1.00 97.12 112 ARG A N 1
ATOM 862 C CA . ARG A 1 112 ? -14.045 -1.963 7.960 1.00 97.12 112 ARG A CA 1
ATOM 863 C C . ARG A 1 112 ? -13.151 -3.039 7.353 1.00 97.12 112 ARG A C 1
ATOM 865 O O . ARG A 1 112 ? -13.612 -3.791 6.502 1.00 97.12 112 ARG A O 1
ATOM 872 N N . VAL A 1 113 ? -11.905 -3.105 7.801 1.00 97.94 113 VAL A N 1
ATOM 873 C CA . VAL A 1 113 ? -10.901 -4.061 7.323 1.00 97.94 113 VAL A CA 1
ATOM 874 C C . VAL A 1 113 ? -10.263 -4.802 8.494 1.00 97.94 113 VAL A C 1
ATOM 876 O O . VAL A 1 113 ? -10.146 -4.249 9.592 1.00 97.94 113 VAL A O 1
ATOM 879 N N . LYS A 1 114 ? -9.877 -6.059 8.275 1.00 98.19 114 LYS A N 1
ATOM 880 C CA . LYS A 1 114 ? -9.193 -6.904 9.257 1.00 98.19 114 LYS A CA 1
ATOM 881 C C . LYS A 1 114 ? -7.682 -6.758 9.111 1.00 98.19 114 LYS A C 1
ATOM 883 O O . LYS A 1 114 ? -7.149 -6.896 8.014 1.00 98.19 114 LYS A O 1
ATOM 888 N N . VAL A 1 115 ? -6.988 -6.514 10.215 1.00 98.31 115 VAL A N 1
ATOM 889 C CA . VAL A 1 115 ? -5.526 -6.460 10.264 1.00 98.31 115 VAL A CA 1
ATOM 890 C C . VAL A 1 115 ? -4.983 -7.870 10.038 1.00 98.31 115 VAL A C 1
ATOM 892 O O . VAL A 1 115 ? -5.146 -8.744 10.889 1.00 98.31 115 VAL A O 1
ATOM 895 N N . ALA A 1 116 ? -4.372 -8.091 8.877 1.00 97.94 116 ALA A N 1
ATOM 896 C CA . ALA A 1 116 ? -3.776 -9.367 8.487 1.00 97.94 116 ALA A CA 1
ATOM 897 C C . ALA A 1 116 ? -2.315 -9.481 8.936 1.00 97.94 116 ALA A C 1
ATOM 899 O O . ALA A 1 116 ? -1.849 -10.570 9.244 1.00 97.94 116 ALA A O 1
ATOM 900 N N . GLY A 1 117 ? -1.605 -8.356 9.018 1.00 97.81 117 GLY A N 1
ATOM 901 C CA . GLY A 1 117 ? -0.192 -8.335 9.370 1.00 97.81 117 GLY A CA 1
ATOM 902 C C . GLY A 1 117 ? 0.350 -6.922 9.518 1.00 97.81 117 GLY A C 1
ATOM 903 O O . GLY A 1 117 ? -0.390 -5.935 9.424 1.00 97.81 117 GLY A O 1
ATOM 904 N N . PHE A 1 118 ? 1.662 -6.839 9.726 1.00 97.38 118 PHE A N 1
ATOM 905 C CA . PHE A 1 118 ? 2.372 -5.575 9.863 1.00 97.38 118 PHE A CA 1
ATOM 906 C C . PHE A 1 118 ? 3.588 -5.508 8.947 1.00 97.38 118 PHE A C 1
ATOM 908 O O . PHE A 1 118 ? 4.339 -6.473 8.857 1.00 97.38 118 PHE A O 1
ATOM 915 N N . LEU A 1 119 ? 3.802 -4.342 8.342 1.00 94.88 119 LEU A N 1
ATOM 916 C CA . LEU A 1 119 ? 5.018 -3.992 7.613 1.00 94.88 119 LEU A CA 1
ATOM 917 C C . LEU A 1 119 ? 5.963 -3.234 8.553 1.00 94.88 119 LEU A C 1
ATOM 919 O O . LEU A 1 119 ? 5.558 -2.235 9.153 1.00 94.88 119 LEU A O 1
ATOM 923 N N . THR A 1 120 ? 7.210 -3.689 8.683 1.00 93.19 120 THR A N 1
ATOM 924 C CA . THR A 1 120 ? 8.186 -3.092 9.611 1.00 93.19 120 THR A CA 1
ATOM 925 C C . THR A 1 120 ? 9.462 -2.690 8.872 1.00 93.19 120 THR A C 1
ATOM 927 O O . THR A 1 120 ? 10.339 -3.516 8.649 1.00 93.19 120 THR A O 1
ATOM 930 N N . LEU A 1 121 ? 9.560 -1.410 8.496 1.00 82.38 121 LEU A N 1
ATOM 931 C CA . LEU A 1 121 ? 10.706 -0.849 7.763 1.00 82.38 121 LEU A CA 1
ATOM 932 C C . LEU A 1 121 ? 11.678 -0.081 8.676 1.00 82.38 121 LEU A C 1
ATOM 934 O O . LEU A 1 121 ? 12.709 0.389 8.203 1.00 82.38 121 LEU A O 1
ATOM 938 N N . ASN A 1 122 ? 11.360 0.048 9.972 1.00 77.94 122 ASN A N 1
ATOM 939 C CA . ASN A 1 122 ? 12.153 0.768 10.976 1.00 77.94 122 ASN A CA 1
ATOM 940 C C . ASN A 1 122 ? 12.464 2.217 10.557 1.00 77.94 122 ASN A C 1
ATOM 942 O O . ASN A 1 122 ? 13.569 2.721 10.756 1.00 77.94 122 ASN A O 1
ATOM 946 N N . GLY A 1 123 ? 11.479 2.896 9.967 1.00 78.25 123 GLY A N 1
ATOM 947 C CA . GLY A 1 123 ? 11.630 4.246 9.430 1.00 78.25 123 GLY A CA 1
ATOM 948 C C . GLY A 1 123 ? 10.289 4.949 9.239 1.00 78.25 123 GLY A C 1
ATOM 949 O O . GLY A 1 123 ? 9.230 4.364 9.429 1.00 78.25 123 GLY A O 1
ATOM 950 N N . GLN A 1 124 ? 10.316 6.215 8.814 1.00 76.50 124 GLN A N 1
ATOM 951 C CA . GLN A 1 124 ? 9.114 7.069 8.733 1.00 76.50 124 GLN A CA 1
ATOM 952 C C . GLN A 1 124 ? 7.983 6.495 7.857 1.00 76.50 124 GLN A C 1
ATOM 954 O O . GLN A 1 124 ? 6.810 6.807 8.063 1.00 76.50 124 GLN A O 1
ATOM 959 N N . ILE A 1 125 ? 8.320 5.638 6.891 1.00 75.25 125 ILE A N 1
ATOM 960 C CA . ILE A 1 125 ? 7.357 5.021 5.973 1.00 75.25 125 ILE A CA 1
ATOM 961 C C . ILE A 1 125 ? 6.344 4.147 6.733 1.00 75.25 125 ILE A C 1
ATOM 963 O O . ILE A 1 125 ? 5.145 4.213 6.457 1.00 75.25 125 ILE A O 1
ATOM 967 N N . ASP A 1 126 ? 6.774 3.389 7.748 1.00 82.44 126 ASP A N 1
ATOM 968 C CA . ASP A 1 126 ? 5.871 2.501 8.497 1.00 82.44 126 ASP A CA 1
ATOM 969 C C . ASP A 1 126 ? 4.915 3.247 9.460 1.00 82.44 126 ASP A C 1
ATOM 971 O O . ASP A 1 126 ? 3.979 2.652 10.001 1.00 82.44 126 ASP A O 1
ATOM 975 N N . HIS A 1 127 ? 5.079 4.565 9.621 1.00 91.81 127 HIS A N 1
ATOM 976 C CA . HIS A 1 127 ? 4.187 5.429 10.403 1.00 91.81 127 HIS A CA 1
ATOM 977 C C . HIS A 1 127 ? 3.021 6.014 9.599 1.00 91.81 127 HIS A C 1
ATOM 979 O O . HIS A 1 127 ? 2.158 6.682 10.177 1.00 91.81 127 HIS A O 1
ATOM 985 N N . SER A 1 128 ? 2.979 5.789 8.286 1.00 92.44 128 SER A N 1
ATOM 986 C CA . SER A 1 128 ? 1.947 6.367 7.419 1.00 92.44 128 SER A CA 1
ATOM 987 C C . SER A 1 128 ? 1.401 5.418 6.357 1.00 92.44 128 SER A C 1
ATOM 989 O O . SER A 1 128 ? 0.438 5.783 5.696 1.00 92.44 128 SER A O 1
ATOM 991 N N . LEU A 1 129 ? 1.943 4.210 6.197 1.00 94.50 129 LEU A N 1
ATOM 992 C CA . LEU A 1 129 ? 1.536 3.297 5.128 1.00 94.50 129 LEU A CA 1
ATOM 993 C C . LEU A 1 129 ? 0.516 2.246 5.594 1.00 94.50 129 LEU A C 1
ATOM 995 O O . LEU A 1 129 ? 0.631 1.671 6.679 1.00 94.50 129 LEU A O 1
ATOM 999 N N . ALA A 1 130 ? -0.448 1.945 4.729 1.00 97.06 130 ALA A N 1
ATOM 1000 C CA . ALA A 1 130 ? -1.302 0.769 4.810 1.00 97.06 130 ALA A CA 1
ATOM 1001 C C . ALA A 1 130 ? -1.385 0.089 3.440 1.00 97.06 130 ALA A C 1
ATOM 1003 O O . ALA A 1 130 ? -1.587 0.754 2.424 1.00 97.06 130 ALA A O 1
ATOM 1004 N N . LEU A 1 131 ? -1.274 -1.234 3.413 1.00 97.31 131 LEU A N 1
ATOM 1005 C CA . LEU A 1 131 ? -1.467 -2.040 2.216 1.00 97.31 131 LEU A CA 1
ATOM 1006 C C . LEU A 1 131 ? -2.840 -2.700 2.264 1.00 97.31 131 LEU A C 1
ATOM 1008 O O . LEU A 1 131 ? -3.231 -3.252 3.293 1.00 97.31 131 LEU A O 1
ATOM 1012 N N . VAL A 1 132 ? -3.551 -2.686 1.143 1.00 97.94 132 VAL A N 1
ATOM 1013 C CA . VAL A 1 132 ? -4.783 -3.468 0.939 1.00 97.94 132 VAL A CA 1
ATOM 1014 C C . VAL A 1 132 ? -4.668 -4.245 -0.382 1.00 97.94 132 VAL A C 1
ATOM 1016 O O . VAL A 1 132 ? -3.848 -3.870 -1.226 1.00 97.94 132 VAL A O 1
ATOM 1019 N N . PRO A 1 133 ? -5.459 -5.305 -0.608 1.00 97.81 133 PRO A N 1
ATOM 1020 C CA . PRO A 1 133 ? -5.469 -5.976 -1.902 1.00 97.81 133 PRO A CA 1
ATOM 1021 C C . PRO A 1 133 ? -5.869 -5.017 -3.034 1.00 97.81 133 PRO A C 1
ATOM 1023 O O . PRO A 1 133 ? -6.700 -4.126 -2.835 1.00 97.81 133 PRO A O 1
ATOM 1026 N N . LEU A 1 134 ? -5.301 -5.196 -4.230 1.00 96.88 134 LEU A N 1
ATOM 1027 C CA . LEU A 1 134 ? -5.523 -4.296 -5.367 1.00 96.88 134 LEU A CA 1
ATOM 1028 C C . LEU A 1 134 ? -7.011 -4.119 -5.689 1.00 96.88 134 LEU A C 1
ATOM 1030 O O . LEU A 1 134 ? -7.485 -2.985 -5.717 1.00 96.88 134 LEU A O 1
ATOM 1034 N N . ALA A 1 135 ? -7.757 -5.215 -5.862 1.00 96.38 135 ALA A N 1
ATOM 1035 C CA . ALA A 1 135 ? -9.178 -5.143 -6.213 1.00 96.38 135 ALA A CA 1
ATOM 1036 C C . ALA A 1 135 ? -10.020 -4.453 -5.129 1.00 96.38 135 ALA A C 1
ATOM 1038 O O . ALA A 1 135 ? -10.907 -3.652 -5.430 1.00 96.38 135 ALA A O 1
ATOM 1039 N N . ASP A 1 136 ? -9.692 -4.685 -3.858 1.00 96.75 136 ASP A N 1
ATOM 1040 C CA . ASP A 1 136 ? -10.324 -4.003 -2.730 1.00 96.75 136 ASP A CA 1
ATOM 1041 C C . ASP A 1 136 ? -10.068 -2.487 -2.823 1.00 96.75 136 ASP A C 1
ATOM 1043 O O . ASP A 1 136 ? -11.006 -1.688 -2.771 1.00 96.75 136 ASP A O 1
ATOM 1047 N N . ALA A 1 137 ? -8.819 -2.068 -3.063 1.00 96.38 137 ALA A N 1
ATOM 1048 C CA . ALA A 1 137 ? -8.474 -0.657 -3.245 1.00 96.38 137 ALA A CA 1
ATOM 1049 C C . ALA A 1 137 ? -9.215 -0.005 -4.418 1.00 96.38 137 ALA A C 1
ATOM 1051 O O . ALA A 1 137 ? -9.668 1.136 -4.301 1.00 96.38 137 ALA A O 1
ATOM 1052 N N . GLN A 1 138 ? -9.356 -0.716 -5.537 1.00 95.50 138 GLN A N 1
ATOM 1053 C CA . GLN A 1 138 ? -10.089 -0.244 -6.711 1.00 95.50 138 GLN A CA 1
ATOM 1054 C C . GLN A 1 138 ? -11.557 0.042 -6.373 1.00 95.50 138 GLN A C 1
ATOM 1056 O O . GLN A 1 138 ? -12.081 1.113 -6.701 1.00 95.50 138 GLN A O 1
ATOM 1061 N N . GLN A 1 139 ? -12.204 -0.857 -5.627 1.00 94.31 139 GLN A N 1
ATOM 1062 C CA . GLN A 1 139 ? -13.569 -0.654 -5.137 1.00 94.31 139 GLN A CA 1
ATOM 1063 C C . GLN A 1 139 ? -13.655 0.490 -4.121 1.00 94.31 139 GLN A C 1
ATOM 1065 O O . GLN A 1 139 ? -14.617 1.269 -4.106 1.00 94.31 139 GLN A O 1
ATOM 1070 N N . TYR A 1 140 ? -12.668 0.611 -3.237 1.00 93.50 140 TYR A N 1
ATOM 1071 C CA . TYR A 1 140 ? -12.616 1.660 -2.223 1.00 93.50 140 TYR A CA 1
ATOM 1072 C C . TYR A 1 140 ? -12.503 3.050 -2.854 1.00 93.50 140 TYR A C 1
ATOM 1074 O O . TYR A 1 140 ? -13.276 3.941 -2.492 1.00 93.50 140 TYR A O 1
ATOM 1082 N N . ALA A 1 141 ? -11.637 3.191 -3.857 1.00 91.69 141 ALA A N 1
ATOM 1083 C CA . ALA A 1 141 ? -11.408 4.418 -4.613 1.00 91.69 141 ALA A CA 1
ATOM 1084 C C . ALA A 1 141 ? -12.408 4.648 -5.769 1.00 91.69 141 ALA A C 1
ATOM 1086 O O . ALA A 1 141 ? -1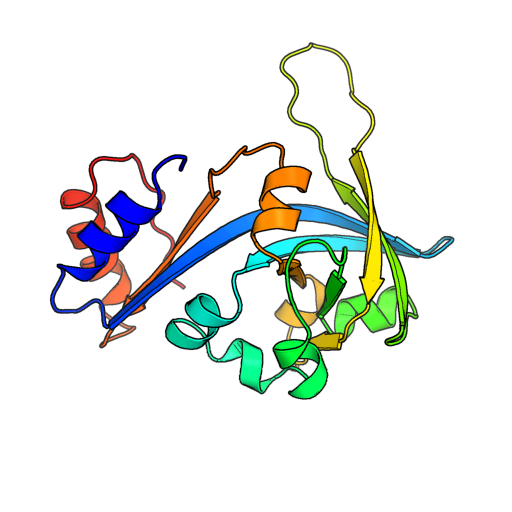2.318 5.668 -6.448 1.00 91.69 141 ALA A O 1
ATOM 1087 N N . ARG A 1 142 ? -13.371 3.736 -5.985 1.00 91.44 142 ARG A N 1
ATOM 1088 C CA . ARG A 1 142 ? -14.366 3.775 -7.081 1.00 91.44 142 ARG A CA 1
ATOM 1089 C C . ARG A 1 142 ? -13.736 3.875 -8.478 1.00 91.44 142 ARG A C 1
ATOM 1091 O O . ARG A 1 142 ? -14.210 4.624 -9.328 1.00 91.44 142 ARG A O 1
ATOM 1098 N N . LEU A 1 143 ? -12.672 3.114 -8.719 1.00 90.62 143 LEU A N 1
ATOM 1099 C CA . LEU A 1 143 ? -11.928 3.147 -9.982 1.00 90.62 143 LEU A CA 1
ATOM 1100 C C . LEU A 1 143 ? -12.442 2.155 -11.038 1.00 90.62 143 LEU A C 1
ATOM 1102 O O . LEU A 1 143 ? -11.935 2.171 -12.160 1.00 90.62 143 LEU A O 1
ATOM 1106 N N . GLY A 1 144 ? -13.436 1.320 -10.717 1.00 92.06 144 GLY A N 1
ATOM 1107 C CA . GLY A 1 144 ? -13.784 0.169 -11.559 1.00 92.06 144 GLY A CA 1
ATOM 1108 C C . GLY A 1 144 ? -12.597 -0.791 -11.615 1.00 92.06 144 GLY A C 1
ATOM 1109 O O . GLY A 1 144 ? -11.986 -1.034 -10.581 1.00 92.06 144 GLY A O 1
ATOM 1110 N N . ASP A 1 145 ? -12.213 -1.234 -12.808 1.00 91.62 145 ASP A N 1
ATOM 1111 C CA . ASP A 1 145 ? -11.017 -2.069 -13.013 1.00 91.62 145 ASP A CA 1
ATOM 1112 C C . ASP A 1 145 ? -9.734 -1.235 -13.188 1.00 91.62 145 ASP A C 1
ATOM 1114 O O . ASP A 1 145 ? -8.660 -1.755 -13.487 1.00 91.62 145 ASP A O 1
ATOM 1118 N N . GLY A 1 146 ? -9.814 0.085 -13.010 1.00 94.75 146 GLY A N 1
ATOM 1119 C CA . GLY A 1 146 ? -8.683 0.982 -13.190 1.00 94.75 146 GLY A CA 1
ATOM 1120 C C . GLY A 1 146 ? -7.744 1.053 -11.988 1.00 94.75 146 GLY A C 1
ATOM 1121 O O . GLY A 1 146 ? -8.130 0.801 -10.853 1.00 94.75 146 GLY A O 1
ATOM 1122 N N . VAL A 1 147 ? -6.502 1.475 -12.224 1.00 95.69 147 VAL A N 1
ATOM 1123 C CA . VAL A 1 147 ? -5.479 1.694 -11.181 1.00 95.69 147 VAL A CA 1
ATOM 1124 C C . VAL A 1 147 ? -4.964 3.129 -11.201 1.00 95.69 147 VAL A C 1
ATOM 1126 O O . VAL A 1 147 ? -5.172 3.852 -12.180 1.00 95.69 147 VAL A O 1
ATOM 1129 N N . THR A 1 148 ? -4.302 3.587 -10.140 1.00 93.25 148 THR A N 1
ATOM 1130 C CA . THR A 1 148 ? -3.772 4.963 -10.100 1.00 93.25 148 THR A CA 1
ATOM 1131 C C . THR A 1 148 ? -2.401 5.086 -10.749 1.00 93.25 148 THR A C 1
ATOM 1133 O O . THR A 1 148 ? -2.050 6.173 -11.196 1.00 93.25 148 THR A O 1
ATOM 1136 N N . GLY A 1 149 ? -1.637 3.996 -10.819 1.00 92.44 149 GLY A N 1
ATOM 1137 C CA . GLY A 1 149 ? -0.313 3.994 -11.426 1.00 92.44 149 GLY A CA 1
ATOM 1138 C C . GLY A 1 149 ? 0.239 2.591 -11.648 1.00 92.44 149 GLY A C 1
ATOM 1139 O O . GLY A 1 149 ? -0.392 1.594 -11.297 1.00 92.44 149 GLY A O 1
ATOM 1140 N N . ILE A 1 150 ? 1.421 2.549 -12.255 1.00 92.88 150 ILE A N 1
ATOM 1141 C CA . ILE A 1 150 ? 2.220 1.343 -12.466 1.00 92.88 150 ILE A CA 1
ATOM 1142 C C . ILE A 1 150 ? 3.600 1.631 -11.873 1.00 92.88 150 ILE A C 1
ATOM 1144 O O . ILE A 1 150 ? 4.196 2.667 -12.168 1.00 92.88 150 ILE A O 1
ATOM 1148 N N . SER A 1 151 ? 4.070 0.763 -10.987 1.00 91.81 151 SER A N 1
ATOM 1149 C CA . SER A 1 151 ? 5.438 0.764 -10.476 1.00 91.81 151 SER A CA 1
ATOM 1150 C C . SER A 1 151 ? 6.323 -0.002 -11.447 1.00 91.81 151 SER A C 1
ATOM 1152 O O . SER A 1 151 ? 5.921 -1.059 -11.924 1.00 91.81 151 SER A O 1
ATOM 1154 N N . LEU A 1 152 ? 7.510 0.528 -11.726 1.00 91.88 152 LEU A N 1
ATOM 1155 C CA . LEU A 1 152 ? 8.506 -0.101 -12.585 1.00 91.88 152 LEU A CA 1
ATOM 1156 C C . LEU A 1 152 ? 9.743 -0.416 -11.752 1.00 91.88 152 LEU A C 1
ATOM 1158 O O . LEU A 1 152 ? 10.154 0.403 -10.928 1.00 91.88 152 LEU A O 1
ATOM 1162 N N . LYS A 1 153 ? 10.327 -1.585 -11.990 1.00 90.50 153 LYS A N 1
ATOM 1163 C CA . LYS A 1 153 ? 11.669 -1.930 -11.536 1.00 90.50 153 LYS A CA 1
ATOM 1164 C C . LYS A 1 153 ? 12.596 -1.869 -12.732 1.00 90.50 153 LYS A C 1
ATOM 1166 O O . LYS A 1 153 ? 12.325 -2.514 -13.745 1.00 90.50 153 LYS A O 1
ATOM 1171 N N . THR A 1 154 ? 13.663 -1.105 -12.592 1.00 90.75 154 THR A N 1
ATOM 1172 C CA . THR A 1 154 ? 14.719 -0.991 -13.592 1.00 90.75 154 THR A CA 1
ATOM 1173 C C . THR A 1 154 ? 15.926 -1.828 -13.190 1.00 90.75 154 THR A C 1
ATOM 1175 O O . THR A 1 154 ? 16.036 -2.260 -12.038 1.00 90.75 154 THR A O 1
ATOM 1178 N N . ASP A 1 155 ? 16.793 -2.113 -14.153 1.00 90.75 155 ASP A N 1
ATOM 1179 C CA . ASP A 1 155 ? 18.093 -2.746 -13.916 1.00 90.75 155 ASP A CA 1
ATOM 1180 C C . ASP A 1 155 ? 19.080 -1.782 -13.235 1.00 90.75 155 ASP A C 1
ATOM 1182 O O . ASP A 1 155 ? 19.847 -2.214 -12.374 1.00 90.75 155 ASP A O 1
ATOM 1186 N N . ASP A 1 156 ? 18.982 -0.483 -13.535 1.00 86.62 156 ASP A N 1
ATOM 1187 C CA . ASP A 1 156 ? 19.695 0.597 -12.853 1.00 86.62 156 ASP A CA 1
ATOM 1188 C C . ASP A 1 156 ? 18.724 1.632 -12.250 1.00 86.62 156 ASP A C 1
ATOM 1190 O O . ASP A 1 156 ? 17.865 2.215 -12.918 1.00 86.62 156 ASP A O 1
ATOM 1194 N N . VAL A 1 157 ? 18.846 1.864 -10.941 1.00 76.94 157 VAL A N 1
ATOM 1195 C CA . VAL A 1 157 ? 18.015 2.814 -10.182 1.00 76.94 157 VAL A CA 1
ATOM 1196 C C . VAL A 1 157 ? 18.454 4.269 -10.404 1.00 76.94 157 VAL A C 1
ATOM 1198 O O . VAL A 1 157 ? 17.640 5.185 -10.241 1.00 76.94 157 VAL A O 1
ATOM 1201 N N . LEU A 1 158 ? 19.717 4.502 -10.771 1.00 83.88 158 LEU A N 1
ATOM 1202 C CA . LEU A 1 158 ? 20.251 5.836 -11.054 1.00 83.88 158 LEU A CA 1
ATOM 1203 C C . LEU A 1 158 ? 19.721 6.376 -12.385 1.00 83.88 158 LEU A C 1
ATOM 1205 O O . LEU A 1 158 ? 19.405 7.563 -12.476 1.00 83.88 158 LEU A O 1
ATOM 1209 N N . ASP A 1 159 ? 19.517 5.493 -13.362 1.00 85.69 159 ASP A N 1
ATOM 1210 C CA . ASP A 1 159 ? 18.955 5.833 -14.674 1.00 85.69 159 ASP A CA 1
ATOM 1211 C C . ASP A 1 159 ? 17.421 5.837 -14.700 1.00 85.69 159 ASP A C 1
ATOM 1213 O O . ASP A 1 159 ? 16.805 6.223 -15.698 1.00 85.69 159 ASP A O 1
ATOM 1217 N N . ALA A 1 160 ? 16.776 5.483 -13.583 1.00 79.50 160 ALA A N 1
ATOM 1218 C CA . ALA A 1 160 ? 15.323 5.415 -13.475 1.00 79.50 160 ALA A CA 1
ATOM 1219 C C . ALA A 1 160 ? 14.590 6.674 -13.992 1.00 79.50 160 ALA A C 1
ATOM 1221 O O . ALA A 1 160 ? 13.585 6.503 -14.681 1.00 79.50 160 ALA A O 1
ATOM 1222 N N . PRO A 1 161 ? 15.036 7.928 -13.748 1.00 82.00 161 PRO A N 1
ATOM 1223 C CA . PRO A 1 161 ? 14.369 9.105 -14.313 1.00 82.00 161 PRO A CA 1
ATOM 1224 C C . PRO A 1 161 ? 14.359 9.128 -15.850 1.00 82.00 161 PRO A C 1
ATOM 1226 O O . PRO A 1 161 ? 13.342 9.488 -16.451 1.00 82.00 161 PRO A O 1
ATOM 1229 N N . SER A 1 162 ? 15.469 8.736 -16.480 1.00 84.75 162 SER A N 1
ATOM 1230 C CA . SER A 1 162 ? 15.610 8.669 -17.939 1.00 84.75 162 SER A CA 1
ATOM 1231 C C . SER A 1 162 ? 14.765 7.534 -18.509 1.00 84.75 162 SER A C 1
ATOM 1233 O O . SER A 1 162 ? 13.916 7.780 -19.364 1.00 84.75 162 SER A O 1
ATOM 1235 N N . ILE A 1 163 ? 14.885 6.332 -17.936 1.00 82.94 163 ILE A N 1
ATOM 1236 C CA . ILE A 1 163 ? 14.120 5.144 -18.340 1.00 82.94 163 ILE A CA 1
ATOM 1237 C C . ILE A 1 163 ? 12.616 5.410 -18.235 1.00 82.94 163 ILE A C 1
ATOM 1239 O O . ILE A 1 163 ? 11.851 5.137 -19.153 1.00 82.94 163 ILE A O 1
ATOM 1243 N N . VAL A 1 164 ? 12.163 6.006 -17.132 1.00 81.88 164 VAL A N 1
ATOM 1244 C CA . VAL A 1 164 ? 10.745 6.322 -16.924 1.00 81.88 164 VAL A CA 1
ATOM 1245 C C . VAL A 1 164 ? 10.250 7.350 -17.953 1.00 81.88 164 VAL A C 1
ATOM 1247 O O . VAL A 1 164 ? 9.107 7.258 -18.405 1.00 81.88 164 VAL A O 1
ATOM 1250 N N . ARG A 1 165 ? 11.094 8.296 -18.386 1.00 82.50 165 ARG A N 1
ATOM 1251 C CA . ARG A 1 165 ? 10.764 9.242 -19.464 1.00 82.50 165 ARG A CA 1
ATOM 1252 C C . ARG A 1 165 ? 10.675 8.554 -20.826 1.00 82.50 165 ARG A C 1
ATOM 1254 O O . ARG A 1 165 ? 9.759 8.858 -21.588 1.00 82.50 165 ARG A O 1
ATOM 1261 N N . GLU A 1 166 ? 11.582 7.632 -21.118 1.00 83.56 166 GLU A N 1
ATOM 1262 C CA . GLU A 1 166 ? 11.584 6.837 -22.349 1.00 83.56 166 GLU A CA 1
ATOM 1263 C C . GLU A 1 166 ? 10.361 5.919 -22.419 1.00 83.56 166 GLU A C 1
ATOM 1265 O O . GLU A 1 166 ? 9.613 5.961 -23.396 1.00 83.56 166 GLU A O 1
ATOM 1270 N N . VAL A 1 167 ? 10.052 5.210 -21.330 1.00 81.56 167 VAL A N 1
ATOM 1271 C CA . VAL A 1 167 ? 8.804 4.452 -21.165 1.00 81.56 167 VAL A CA 1
ATOM 1272 C C . VAL A 1 167 ? 7.582 5.357 -21.330 1.00 81.56 167 VAL A C 1
ATOM 1274 O O . VAL A 1 167 ? 6.616 4.967 -21.984 1.00 81.56 167 VAL A O 1
ATOM 1277 N N . GLY A 1 168 ? 7.628 6.582 -20.799 1.00 79.00 168 GLY A N 1
ATOM 1278 C CA . GLY A 1 168 ? 6.601 7.611 -20.978 1.00 79.00 168 GLY A CA 1
ATOM 1279 C C . GLY A 1 168 ? 6.279 7.915 -22.446 1.00 79.00 168 GLY A C 1
ATOM 1280 O O . GLY A 1 168 ? 5.119 8.146 -22.775 1.00 79.00 168 GLY A O 1
ATOM 1281 N N . ASN A 1 169 ? 7.277 7.856 -23.333 1.00 78.00 169 ASN A N 1
ATOM 1282 C CA . ASN A 1 169 ? 7.092 8.040 -24.777 1.00 78.00 169 ASN A CA 1
ATOM 1283 C C . ASN A 1 169 ? 6.519 6.791 -25.472 1.00 78.00 169 ASN A C 1
ATOM 1285 O O . ASN A 1 169 ? 5.933 6.904 -26.548 1.00 78.00 169 ASN A O 1
ATOM 1289 N N . LEU A 1 170 ? 6.680 5.606 -24.875 1.00 72.69 170 LEU A N 1
ATOM 1290 C CA . LEU A 1 170 ? 6.141 4.339 -25.386 1.00 72.69 170 LEU A CA 1
ATOM 1291 C C . LEU A 1 170 ? 4.672 4.131 -24.990 1.00 72.69 170 LEU A C 1
ATOM 1293 O O . LEU A 1 170 ? 3.906 3.475 -25.707 1.00 72.69 170 LEU A O 1
ATOM 1297 N N . VAL A 1 171 ? 4.263 4.673 -23.840 1.00 67.56 171 VAL A N 1
ATOM 1298 C CA . VAL A 1 171 ? 2.904 4.516 -23.316 1.00 67.56 171 VAL A CA 1
ATOM 1299 C C . VAL A 1 171 ? 1.974 5.612 -23.829 1.00 67.56 171 VAL A C 1
ATOM 1301 O O . VAL A 1 171 ? 2.235 6.803 -23.722 1.00 67.56 171 VAL A O 1
ATOM 1304 N N . ASN A 1 172 ? 0.818 5.214 -24.355 1.00 56.28 172 ASN A N 1
ATOM 1305 C CA . ASN A 1 172 ? -0.123 6.142 -24.993 1.00 56.28 172 ASN A CA 1
ATOM 1306 C C . ASN A 1 172 ? -1.101 6.791 -23.985 1.00 56.28 172 ASN A C 1
ATOM 1308 O O . ASN A 1 172 ? -2.301 6.893 -24.242 1.00 56.28 172 ASN A O 1
ATOM 1312 N N . VAL A 1 173 ? -0.612 7.135 -22.787 1.00 48.66 173 VAL A N 1
ATOM 1313 C CA . VAL A 1 173 ? -1.393 7.715 -21.679 1.00 48.66 173 VAL A CA 1
ATOM 1314 C C . VAL A 1 173 ? -0.577 8.769 -20.934 1.00 48.66 173 VAL A C 1
ATOM 1316 O O . VAL A 1 173 ? 0.612 8.587 -20.700 1.00 48.66 173 VAL A O 1
ATOM 1319 N N . TYR A 1 174 ? -1.230 9.858 -20.514 1.00 44.22 174 TYR A N 1
ATOM 1320 C CA . TYR A 1 174 ? -0.594 10.896 -19.700 1.00 44.22 174 TYR A CA 1
ATOM 1321 C C . TYR A 1 174 ? -0.230 10.315 -18.327 1.00 44.22 174 TYR A C 1
ATOM 1323 O O . TYR A 1 174 ? -1.110 9.949 -17.542 1.00 44.22 174 TYR A O 1
ATOM 1331 N N . VAL A 1 175 ? 1.066 10.193 -18.056 1.00 46.50 175 VAL A N 1
ATOM 1332 C CA . VAL A 1 175 ? 1.611 9.604 -16.829 1.00 46.50 175 VAL A CA 1
ATOM 1333 C C . VAL A 1 175 ? 2.396 10.652 -16.051 1.00 46.50 175 VAL A C 1
ATOM 1335 O O . VAL A 1 175 ? 3.158 11.430 -16.619 1.00 46.50 175 VAL A O 1
ATOM 1338 N N . TYR A 1 176 ? 2.213 10.675 -14.731 1.00 44.19 176 TYR A N 1
ATOM 1339 C CA . TYR A 1 176 ? 3.090 11.426 -13.839 1.00 44.19 176 TYR A CA 1
ATOM 1340 C C . TYR A 1 176 ? 4.273 10.539 -13.468 1.00 44.19 176 TYR A C 1
ATOM 1342 O O . TYR A 1 176 ? 4.102 9.499 -12.831 1.00 44.19 176 TYR A O 1
ATOM 1350 N N . LEU A 1 177 ? 5.464 10.964 -13.876 1.00 48.66 177 LEU A N 1
ATOM 1351 C CA . LEU A 1 177 ? 6.715 10.283 -13.578 1.00 48.66 177 LEU A CA 1
ATOM 1352 C C . LEU A 1 177 ? 7.180 10.720 -12.187 1.00 48.66 177 LEU A C 1
ATOM 1354 O O . LEU A 1 177 ? 7.379 11.909 -11.942 1.00 48.66 177 LEU A O 1
ATOM 1358 N N . LYS A 1 178 ? 7.314 9.766 -11.265 1.00 45.75 178 LYS A N 1
ATOM 1359 C CA . LYS A 1 178 ? 7.902 9.995 -9.943 1.00 45.75 178 LYS A CA 1
ATOM 1360 C C . LYS A 1 178 ? 9.064 9.021 -9.780 1.00 45.75 178 LYS A C 1
ATOM 1362 O O . LYS A 1 178 ? 8.826 7.824 -9.644 1.00 45.75 178 LYS A O 1
ATOM 1367 N N . SER A 1 179 ? 10.287 9.537 -9.832 1.00 44.22 179 SER A N 1
ATOM 1368 C CA . SER A 1 179 ? 11.471 8.844 -9.320 1.00 44.22 179 SER A CA 1
ATOM 1369 C C . SER A 1 179 ? 11.590 9.087 -7.811 1.00 44.22 179 SER A C 1
ATOM 1371 O O . SER A 1 179 ? 10.863 9.927 -7.270 1.00 44.22 179 SER A O 1
ATOM 1373 N N . TRP A 1 180 ? 12.429 8.292 -7.148 1.00 50.84 180 TRP A N 1
ATOM 1374 C CA . TRP A 1 180 ? 12.652 8.318 -5.701 1.00 50.84 180 TRP A CA 1
ATOM 1375 C C . TRP A 1 180 ? 12.975 9.717 -5.158 1.00 50.84 180 TRP A C 1
ATOM 1377 O O . TRP A 1 180 ? 13.619 10.510 -5.882 1.00 50.84 180 TRP A O 1
#

Sequence (180 aa):
LQNYTKTMNQALQHEHVVAAAPYVRFTGLAEKGSKLKAIEVRGVDPAYEQAVSSMSDFIDPEAWQNFYSGQQQVILGRGVANELKVQVGDYVTLMIPQTGGTNKVQAPKRVRVKVAGFLTLNGQIDHSLALVPLADAQQYARLGDGVTGISLKTDDVLDAPSIVREVGNLVNVYVYLKSW

Foldseek 3Di:
DQPVVVLQVLLVVQPFFQAKFFKAWDWWWKADDPFIATAIEIAGDLVRCVRQDPQCVQKDVVLSVPAAPPQQAKAAQPLCCVRNVDDQQDKIWIFGAAPDPDPDRDGTDIGIGGYSIYGYPVDPNSNHYMYHHNVVSCVNRVVVNDHPDMRTHGPDLVCQVVSQVVSVVSGPDDDDDDRD